Protein AF-A0A350R4D1-F1 (afdb_monomer)

Secondary structure (DSSP, 8-state):
-HHHHHHHHHHHHHHHHHHHHTTT-THHHHHHHTT-TTS-TTT-----THHHHHHHHHHHHHHHHHHHHHHHHH-

Radius of gyration: 16.28 Å; Cα contacts (8 Å, |Δi|>4): 21; chains: 1; bounding box: 30×29×44 Å

Foldseek 3Di:
DVVLVVVLVVLVVVLVVLVVVLPDPVPVVCCVVVVVVPPCPPVPPPPDDPSVVSVVVSVVSVVVSVVSVVVVVVD

Solvent-accessible surface area (backbone atoms only — not comparable to full-atom values): 4597 Å² total; per-residue (Å²): 112,70,70,60,53,54,52,51,52,54,53,50,53,53,50,53,54,54,53,58,77,55,69,76,68,68,58,59,61,57,41,68,73,71,67,51,83,87,76,48,94,77,66,74,62,75,70,63,71,67,61,43,51,56,51,53,52,50,52,53,52,50,52,49,50,52,54,52,51,52,51,63,73,76,106

Mean predicted aligned error: 10.55 Å

pLDDT: mean 73.09, std 11.93, range [50.66, 88.25]

Structure (mmCIF, N/CA/C/O backbone):
data_AF-A0A350R4D1-F1
#
_entry.id   AF-A0A350R4D1-F1
#
loop_
_atom_site.group_PDB
_atom_site.id
_atom_site.type_symbol
_atom_site.label_atom_id
_atom_site.label_alt_id
_atom_site.label_comp_id
_atom_site.label_asym_id
_atom_site.label_entity_id
_atom_site.label_seq_id
_atom_site.pdbx_PDB_ins_code
_atom_site.Cartn_x
_atom_site.Cartn_y
_atom_site.Cartn_z
_atom_site.occupancy
_atom_site.B_iso_or_equiv
_atom_site.auth_seq_id
_atom_site.auth_comp_id
_atom_site.auth_asym_id
_atom_site.auth_atom_id
_atom_site.pdbx_PDB_model_num
ATOM 1 N N . MET A 1 1 ? 11.959 -4.917 -18.291 1.00 60.53 1 MET A N 1
ATOM 2 C CA . MET A 1 1 ? 11.279 -3.659 -18.652 1.00 60.53 1 MET A CA 1
ATOM 3 C C . MET A 1 1 ? 9.764 -3.855 -18.647 1.00 60.53 1 MET A C 1
ATOM 5 O O . MET A 1 1 ? 9.168 -3.600 -17.611 1.00 60.53 1 MET A O 1
ATOM 9 N N . GLU A 1 2 ? 9.155 -4.452 -19.677 1.00 70.38 2 GLU A N 1
ATOM 10 C CA . GLU A 1 2 ? 7.680 -4.560 -19.790 1.00 70.38 2 GLU A CA 1
ATOM 11 C C . GLU A 1 2 ? 6.995 -5.391 -18.687 1.00 70.38 2 GLU A C 1
ATOM 13 O O . GLU A 1 2 ? 6.011 -4.965 -18.088 1.00 70.38 2 GLU A O 1
ATOM 18 N N . ALA A 1 3 ? 7.533 -6.570 -18.354 1.00 74.44 3 ALA A N 1
ATOM 19 C CA . ALA A 1 3 ? 6.912 -7.451 -17.358 1.00 74.44 3 ALA A CA 1
ATOM 20 C C . ALA A 1 3 ? 6.841 -6.815 -15.955 1.00 74.44 3 ALA A C 1
ATOM 22 O O . ALA A 1 3 ? 5.885 -7.036 -15.217 1.00 74.44 3 ALA A O 1
ATOM 23 N N . LEU A 1 4 ? 7.830 -5.990 -15.600 1.00 74.19 4 LEU A N 1
ATOM 24 C CA . LEU A 1 4 ? 7.904 -5.330 -14.296 1.00 74.19 4 LEU A CA 1
ATOM 25 C C . LEU A 1 4 ? 6.878 -4.191 -14.186 1.00 74.19 4 LEU A C 1
ATOM 27 O O . LEU A 1 4 ? 6.258 -4.013 -13.139 1.00 74.19 4 LEU A O 1
ATOM 31 N N . GLN A 1 5 ? 6.647 -3.471 -15.288 1.00 78.06 5 GLN A N 1
ATOM 32 C CA . GLN A 1 5 ? 5.623 -2.429 -15.381 1.00 78.06 5 GLN A CA 1
ATOM 33 C C . GLN A 1 5 ? 4.209 -3.012 -15.292 1.00 78.06 5 GLN A C 1
ATOM 35 O O . GLN A 1 5 ? 3.373 -2.475 -14.566 1.00 78.06 5 GLN A O 1
ATOM 40 N N . ILE A 1 6 ? 3.955 -4.144 -15.958 1.00 83.38 6 ILE A N 1
ATOM 41 C CA . ILE A 1 6 ? 2.666 -4.850 -15.875 1.00 83.38 6 ILE A CA 1
ATOM 42 C C . ILE A 1 6 ? 2.397 -5.303 -14.433 1.00 83.38 6 ILE A C 1
ATOM 44 O O . ILE A 1 6 ? 1.303 -5.093 -13.912 1.00 83.38 6 ILE A O 1
ATOM 48 N N . VAL A 1 7 ? 3.402 -5.864 -13.753 1.00 80.25 7 VAL A N 1
ATOM 49 C CA . VAL A 1 7 ? 3.286 -6.279 -12.344 1.00 80.25 7 VAL A CA 1
ATOM 50 C C . VAL A 1 7 ? 3.003 -5.083 -11.430 1.00 80.25 7 VAL A C 1
ATOM 52 O O . VAL A 1 7 ? 2.105 -5.156 -10.592 1.00 80.25 7 VAL A O 1
ATOM 55 N N . LEU A 1 8 ? 3.702 -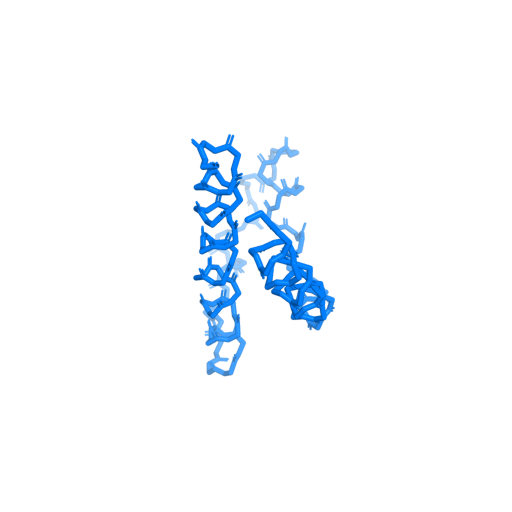3.960 -11.615 1.00 82.44 8 LEU A N 1
ATOM 56 C CA . LEU A 1 8 ? 3.459 -2.733 -10.850 1.00 82.44 8 LEU A CA 1
ATOM 57 C C . LEU A 1 8 ? 2.050 -2.172 -11.060 1.00 82.44 8 LEU A C 1
ATOM 59 O O . LEU A 1 8 ? 1.423 -1.724 -10.099 1.00 82.44 8 LEU A O 1
ATOM 63 N N . LEU A 1 9 ? 1.540 -2.220 -12.291 1.00 84.31 9 LEU A N 1
ATOM 64 C CA . LEU A 1 9 ? 0.196 -1.758 -12.631 1.00 84.31 9 LEU A CA 1
ATOM 65 C C . LEU A 1 9 ? -0.885 -2.619 -11.963 1.00 84.31 9 LEU A C 1
ATOM 67 O O . LEU A 1 9 ? -1.866 -2.094 -11.440 1.00 84.31 9 LEU A O 1
ATOM 71 N N . VAL A 1 10 ? -0.687 -3.936 -11.911 1.00 86.44 10 VAL A N 1
ATOM 72 C CA . VAL A 1 10 ? -1.603 -4.843 -11.204 1.00 86.44 10 VAL A CA 1
ATOM 73 C C . VAL A 1 10 ? -1.563 -4.598 -9.691 1.00 86.44 10 VAL A C 1
ATOM 75 O O . VAL A 1 10 ? -2.615 -4.505 -9.054 1.00 86.44 10 VAL A O 1
ATOM 78 N N . ILE A 1 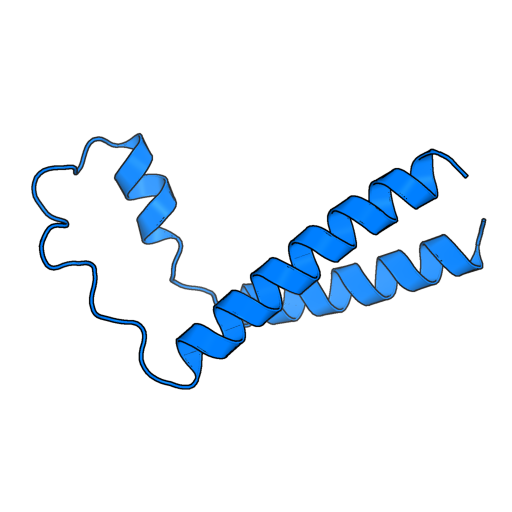11 ? -0.369 -4.438 -9.108 1.00 83.06 11 ILE A N 1
ATOM 79 C CA . ILE A 1 11 ? -0.204 -4.159 -7.672 1.00 83.06 11 ILE A CA 1
ATOM 80 C C . ILE A 1 11 ? -0.857 -2.823 -7.297 1.00 83.06 11 ILE A C 1
ATOM 82 O O . ILE A 1 11 ? -1.541 -2.749 -6.274 1.00 83.06 11 ILE A O 1
ATOM 86 N N . SER A 1 12 ? -0.695 -1.781 -8.120 1.00 83.88 12 SER A N 1
ATOM 87 C CA . SER A 1 12 ? -1.298 -0.471 -7.855 1.00 83.88 12 SER A CA 1
ATOM 88 C C . SER A 1 12 ? -2.828 -0.530 -7.889 1.00 83.88 12 SER A C 1
ATOM 90 O O . SER A 1 12 ? -3.474 0.021 -6.998 1.00 83.88 12 SER A O 1
ATOM 92 N N . GLY A 1 13 ? -3.414 -1.270 -8.838 1.00 86.69 13 GLY A N 1
ATOM 93 C CA . GLY A 1 13 ? -4.861 -1.482 -8.912 1.00 86.69 13 GLY A CA 1
ATOM 94 C C . GLY A 1 13 ? -5.423 -2.149 -7.652 1.00 86.69 13 GLY A C 1
ATOM 95 O O . GLY A 1 13 ? -6.414 -1.682 -7.088 1.00 86.69 13 GLY A O 1
ATOM 96 N N . ILE A 1 14 ? -4.751 -3.191 -7.153 1.00 83.88 14 ILE A N 1
ATOM 97 C CA . ILE A 1 14 ? -5.132 -3.871 -5.903 1.00 83.88 14 ILE A CA 1
ATOM 98 C C . ILE A 1 14 ? -5.021 -2.915 -4.707 1.00 83.88 14 ILE A C 1
ATOM 100 O O . ILE A 1 14 ? -5.906 -2.883 -3.852 1.00 83.88 14 ILE A O 1
ATOM 104 N N . LEU A 1 15 ? -3.967 -2.102 -4.652 1.00 84.06 15 LEU A N 1
ATOM 105 C CA . LEU A 1 15 ? -3.732 -1.136 -3.577 1.00 84.06 15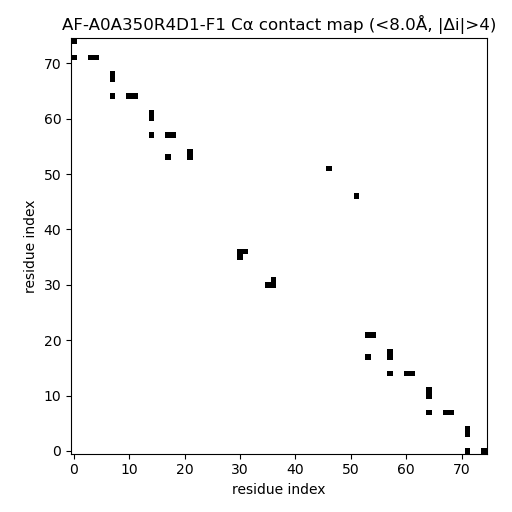 LEU A CA 1
ATOM 106 C C . LEU A 1 15 ? -4.821 -0.047 -3.546 1.00 84.06 15 LEU A C 1
ATOM 108 O O . LEU A 1 15 ? -5.327 0.293 -2.473 1.00 84.06 15 LEU A O 1
ATOM 112 N N . ILE A 1 16 ? -5.256 0.445 -4.708 1.00 85.19 16 ILE A N 1
ATOM 113 C CA . ILE A 1 16 ? -6.374 1.396 -4.821 1.00 85.19 16 ILE A CA 1
ATOM 114 C C . ILE A 1 16 ? -7.671 0.768 -4.293 1.00 85.19 16 ILE A C 1
ATOM 116 O O . ILE A 1 16 ? -8.348 1.367 -3.460 1.00 85.19 16 ILE A O 1
ATOM 120 N N . LEU A 1 17 ? -7.997 -0.462 -4.702 1.00 86.62 17 LEU A N 1
ATOM 121 C CA . LEU A 1 17 ? -9.192 -1.157 -4.208 1.00 86.62 17 LEU A CA 1
ATOM 122 C C . LEU A 1 17 ? -9.152 -1.358 -2.686 1.00 86.62 17 LEU A C 1
ATOM 124 O O . LEU A 1 17 ? -10.137 -1.080 -1.999 1.00 86.62 17 LEU A O 1
ATOM 128 N N . LEU A 1 18 ? -8.005 -1.779 -2.144 1.00 81.94 18 LEU A N 1
ATOM 129 C CA . LEU A 1 18 ? -7.822 -1.958 -0.703 1.00 81.94 18 LEU A CA 1
ATOM 130 C C . LEU A 1 18 ? -7.999 -0.642 0.062 1.00 81.94 18 LEU A C 1
ATOM 132 O O . LEU A 1 18 ? -8.665 -0.617 1.099 1.00 81.94 18 LEU A O 1
ATOM 136 N N . THR A 1 19 ? -7.413 0.452 -0.425 1.00 80.12 19 THR A N 1
ATOM 137 C CA . THR A 1 19 ? -7.466 1.763 0.245 1.00 80.12 19 THR A CA 1
ATOM 138 C C . THR A 1 19 ? -8.843 2.417 0.168 1.00 80.12 19 THR A C 1
ATOM 140 O O . THR A 1 19 ? -9.257 3.047 1.141 1.00 80.12 19 THR A O 1
ATOM 143 N N . LEU A 1 20 ? -9.599 2.199 -0.912 1.00 82.31 20 LEU A N 1
ATOM 144 C CA . LEU A 1 20 ? -10.997 2.634 -1.009 1.00 82.31 20 LEU A CA 1
ATOM 145 C C . LEU A 1 20 ? -11.894 1.920 0.009 1.00 82.31 20 LEU A C 1
ATOM 147 O O . LEU A 1 20 ? -12.704 2.571 0.667 1.00 82.31 20 LEU A O 1
ATOM 151 N N . VAL A 1 21 ? -11.708 0.609 0.204 1.00 81.62 21 VAL A N 1
ATOM 152 C CA . VAL A 1 21 ? -12.437 -0.164 1.232 1.00 81.62 21 VAL A CA 1
ATOM 153 C C . VAL A 1 21 ? -12.093 0.307 2.654 1.00 81.62 21 VAL A C 1
ATOM 155 O O . VAL A 1 21 ? -12.895 0.157 3.571 1.00 81.62 21 VAL A O 1
ATOM 158 N N . GLN A 1 22 ? -10.936 0.941 2.850 1.00 72.31 22 GLN A N 1
ATOM 159 C CA . GLN A 1 22 ? -10.539 1.559 4.123 1.00 72.31 22 GLN A CA 1
ATOM 160 C C . GLN A 1 22 ? -11.047 3.001 4.302 1.00 72.31 22 GLN A C 1
ATOM 162 O O . GLN A 1 22 ? -10.696 3.647 5.298 1.00 72.31 22 GLN A O 1
ATOM 167 N N . GLY A 1 23 ? -11.850 3.509 3.357 1.00 61.81 23 GLY A N 1
ATOM 168 C CA . GLY A 1 23 ? -12.380 4.870 3.314 1.00 61.81 23 GLY A CA 1
ATOM 169 C C . GLY A 1 23 ? -13.035 5.296 4.629 1.00 61.81 23 GLY A C 1
ATOM 170 O O . GLY A 1 23 ? -14.163 4.924 4.928 1.00 61.81 23 GLY A O 1
ATOM 171 N N . GLY A 1 24 ? -12.310 6.091 5.422 1.00 60.31 24 GLY A N 1
ATOM 172 C CA . GLY A 1 24 ? -12.820 6.651 6.679 1.00 60.31 24 GLY A CA 1
ATOM 173 C C . GLY A 1 24 ? -11.774 6.935 7.762 1.00 60.31 24 GLY A C 1
ATOM 174 O O . GLY A 1 24 ? -12.020 7.759 8.642 1.00 60.31 24 GLY A O 1
ATOM 175 N N . LYS A 1 25 ? -10.571 6.343 7.703 1.00 56.91 25 LYS A N 1
ATOM 176 C CA . LYS A 1 25 ? -9.526 6.557 8.736 1.00 56.91 25 LYS A CA 1
ATOM 177 C C . LYS A 1 25 ? -8.668 7.823 8.547 1.00 56.91 25 LYS A C 1
ATOM 179 O O . LYS A 1 25 ? -7.741 8.066 9.317 1.00 56.91 25 LYS A O 1
ATOM 184 N N . SER A 1 26 ? -9.022 8.694 7.597 1.00 53.94 26 SER A N 1
ATOM 185 C CA . SER A 1 26 ? -8.349 9.982 7.332 1.00 53.94 26 SER A CA 1
ATOM 186 C C . SER A 1 26 ? -8.558 11.052 8.422 1.00 53.94 26 SER A C 1
ATOM 188 O O . SER A 1 26 ? -8.198 12.211 8.236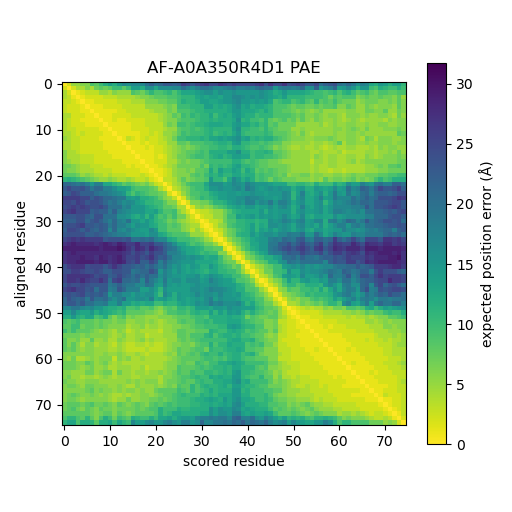 1.00 53.94 26 SER A O 1
ATOM 190 N N . GLN A 1 27 ? -9.116 10.697 9.580 1.00 54.28 27 GLN A N 1
ATOM 191 C CA . GLN A 1 27 ? -9.181 11.603 10.730 1.00 54.28 27 GLN A CA 1
ATOM 192 C C . GLN A 1 27 ? -7.808 11.779 11.410 1.00 54.28 27 GLN A C 1
ATOM 194 O O . GLN A 1 27 ? -7.568 12.796 12.057 1.00 54.28 27 GLN A O 1
ATOM 199 N N . GLY A 1 28 ? -6.873 10.837 11.217 1.00 59.16 28 GLY A N 1
ATOM 200 C CA . GLY A 1 28 ? -5.531 10.907 11.809 1.00 59.16 28 GLY A CA 1
ATOM 201 C C . GLY A 1 28 ? -4.627 11.989 11.204 1.00 59.16 28 GLY A C 1
ATOM 202 O O . GLY A 1 28 ? -3.931 12.680 11.942 1.00 59.16 28 GLY A O 1
ATOM 203 N N . ALA A 1 29 ? -4.660 12.180 9.879 1.00 59.16 29 ALA A N 1
ATOM 204 C CA . ALA A 1 29 ? -3.802 13.153 9.193 1.00 59.16 29 ALA A CA 1
ATOM 205 C C . ALA A 1 29 ? -4.257 14.598 9.452 1.00 59.16 29 ALA A C 1
ATOM 207 O O . ALA A 1 29 ? -3.467 15.438 9.881 1.00 59.16 29 ALA A O 1
ATOM 208 N N . SER A 1 30 ? -5.553 14.876 9.279 1.00 62.44 30 SER A N 1
ATOM 209 C CA . SER A 1 30 ? -6.124 16.199 9.550 1.00 62.44 30 SER A CA 1
ATOM 210 C C . SER A 1 30 ? -6.068 16.562 11.037 1.00 62.44 30 SER A C 1
ATOM 212 O O . SER A 1 30 ? -5.816 17.718 11.362 1.00 62.44 30 SER A O 1
ATOM 214 N N . GLY A 1 31 ? -6.224 15.595 11.950 1.00 64.62 31 GLY A N 1
ATOM 215 C CA . GLY A 1 31 ? -6.099 15.824 13.394 1.00 64.62 31 GLY A CA 1
ATOM 216 C C . GLY A 1 31 ? -4.662 16.094 13.864 1.00 64.62 31 GLY A C 1
ATOM 217 O O . GLY A 1 31 ? -4.468 16.891 14.782 1.00 64.62 31 GLY A O 1
ATOM 218 N N . ALA A 1 32 ? -3.658 15.490 13.216 1.00 64.31 32 ALA A N 1
ATOM 219 C CA . ALA A 1 32 ? -2.242 15.733 13.510 1.00 64.31 32 ALA A CA 1
ATOM 220 C C . ALA A 1 32 ? -1.747 17.094 12.986 1.00 64.31 32 ALA A C 1
ATOM 222 O O . ALA A 1 32 ? -0.887 17.712 13.607 1.00 64.31 32 ALA A O 1
ATOM 223 N N . ILE A 1 33 ? -2.307 17.574 11.869 1.00 68.19 33 ILE A N 1
ATOM 224 C CA . ILE A 1 33 ? -1.905 18.830 11.213 1.00 68.19 33 ILE A CA 1
ATOM 225 C C . ILE A 1 33 ? -2.637 20.050 11.799 1.00 68.19 33 ILE A C 1
ATOM 227 O O . ILE A 1 33 ? -2.050 21.123 11.900 1.00 68.19 33 ILE A O 1
ATOM 231 N N . THR A 1 34 ? -3.899 19.910 12.228 1.00 73.25 34 THR A N 1
ATOM 232 C CA . THR A 1 34 ? -4.725 21.043 12.710 1.00 73.25 34 THR A CA 1
ATOM 233 C C . THR A 1 34 ? -4.623 21.322 14.218 1.00 73.25 34 THR A C 1
ATOM 235 O O . THR A 1 34 ? -5.325 22.189 14.732 1.00 73.25 34 THR A O 1
ATOM 238 N N . GLY A 1 35 ? -3.735 20.638 14.951 1.00 60.16 35 GLY A N 1
ATOM 239 C CA . GLY A 1 35 ? -3.456 20.955 16.360 1.00 60.16 35 GLY A CA 1
ATOM 240 C C . GLY A 1 35 ? -4.518 20.490 17.369 1.00 60.16 35 GLY A C 1
ATOM 241 O O . GLY A 1 35 ? -4.562 20.990 18.492 1.00 60.16 35 GLY A O 1
ATOM 242 N N . GLY A 1 36 ? -5.345 19.496 17.028 1.00 60.88 36 GLY A N 1
ATOM 243 C CA . GLY A 1 36 ? -6.387 18.915 17.895 1.00 60.88 36 GLY A CA 1
ATOM 244 C C . GLY A 1 36 ? -5.880 18.043 19.061 1.00 60.88 36 GLY A C 1
ATOM 245 O O . GLY A 1 36 ? -6.580 17.132 19.513 1.00 60.88 36 GLY A O 1
ATOM 246 N N . SER A 1 37 ? -4.668 18.290 19.566 1.00 54.56 37 SER A N 1
ATOM 247 C CA . SER A 1 37 ? -3.954 17.459 20.554 1.00 54.56 37 SER A CA 1
ATOM 248 C C . SER A 1 37 ? -4.613 17.379 21.942 1.00 54.56 37 SER A C 1
ATOM 250 O O . SER A 1 37 ? -4.108 16.686 22.821 1.00 54.56 37 SER A O 1
ATOM 252 N N . LYS A 1 38 ? -5.743 18.061 22.168 1.00 52.38 38 LYS A N 1
ATOM 253 C CA . LYS A 1 38 ? -6.475 18.066 23.449 1.00 52.38 38 LYS A CA 1
ATOM 254 C C . LYS A 1 38 ? -7.713 17.155 23.471 1.00 52.38 38 LYS A C 1
ATOM 256 O O . LYS A 1 38 ? -8.307 17.009 24.532 1.00 52.38 38 LYS A O 1
ATOM 261 N N . MET A 1 39 ? -8.087 16.507 22.361 1.00 53.47 39 MET A N 1
ATOM 262 C CA . MET A 1 39 ? -9.298 15.666 22.300 1.00 53.47 39 MET A CA 1
ATOM 263 C C . MET A 1 39 ? -9.093 14.345 21.545 1.00 53.47 39 MET A C 1
ATOM 265 O O . MET A 1 39 ? -9.951 13.899 20.802 1.00 53.47 39 MET A O 1
ATOM 269 N N . ASN A 1 40 ? -7.943 13.690 21.716 1.00 56.66 40 ASN A N 1
ATOM 270 C CA . ASN A 1 40 ? -7.710 12.352 21.148 1.00 56.66 40 ASN A CA 1
ATOM 271 C C . ASN A 1 40 ? -7.163 11.339 22.170 1.00 56.66 40 ASN A C 1
ATOM 273 O O . ASN A 1 40 ? -6.716 10.259 21.797 1.00 56.66 40 ASN A O 1
ATOM 277 N N . ILE A 1 41 ? -7.247 11.638 23.472 1.00 55.53 41 ILE A N 1
ATOM 278 C CA . ILE A 1 41 ? -6.826 10.707 24.540 1.00 55.53 41 ILE A CA 1
ATOM 279 C C . ILE A 1 41 ? -7.823 9.537 24.712 1.00 55.53 41 ILE A C 1
ATOM 281 O O . ILE A 1 41 ? -7.461 8.492 25.243 1.00 55.53 41 ILE A O 1
ATOM 285 N N . PHE A 1 42 ? -9.028 9.647 24.133 1.00 55.81 42 PHE A N 1
ATOM 286 C CA . PHE A 1 42 ? -10.014 8.558 24.012 1.00 55.81 42 PHE A CA 1
ATOM 287 C C . PHE A 1 42 ? -10.292 8.115 22.562 1.00 55.81 42 PHE A C 1
ATOM 289 O O . PHE A 1 42 ? -11.074 7.196 22.341 1.00 55.81 42 PHE A O 1
ATOM 296 N N . ALA A 1 43 ? -9.646 8.723 21.559 1.00 55.66 43 ALA A N 1
ATOM 297 C CA . ALA A 1 43 ? -9.882 8.400 20.145 1.00 55.66 43 ALA A CA 1
ATOM 298 C C . ALA A 1 43 ? -9.152 7.135 19.680 1.00 55.66 43 ALA A C 1
ATOM 300 O O . ALA A 1 43 ? -9.500 6.542 18.660 1.00 55.66 43 ALA A O 1
ATOM 301 N N . LYS A 1 44 ? -8.165 6.668 20.455 1.00 53.75 44 LYS A N 1
ATOM 302 C CA . LYS A 1 44 ? -7.516 5.376 20.235 1.00 53.75 44 LYS A CA 1
ATOM 303 C C . LYS A 1 44 ? -8.420 4.238 20.722 1.00 53.75 44 LYS A C 1
ATOM 305 O O . LYS A 1 44 ? -8.037 3.451 21.588 1.00 53.75 44 LYS A O 1
ATOM 310 N N . THR A 1 45 ? -9.624 4.130 20.166 1.00 57.28 45 THR A N 1
ATOM 311 C CA . THR A 1 45 ? -10.381 2.884 20.275 1.00 57.28 45 THR A CA 1
ATOM 312 C C . THR A 1 45 ? -9.566 1.827 19.542 1.00 57.28 45 THR A C 1
ATOM 314 O O . THR A 1 45 ? -9.251 1.974 18.365 1.00 57.28 45 THR A O 1
ATOM 317 N N . LYS A 1 46 ? -9.127 0.800 20.275 1.00 50.66 46 LYS A N 1
ATOM 318 C CA . LYS A 1 46 ? -8.348 -0.319 19.740 1.00 50.66 46 LYS A CA 1
ATOM 319 C C . LYS A 1 46 ? -9.087 -0.870 18.521 1.00 50.66 46 LYS A C 1
ATOM 321 O O . LYS A 1 46 ? -10.168 -1.421 18.690 1.00 50.66 46 LYS A O 1
ATOM 326 N N . GLU A 1 47 ? -8.520 -0.719 17.327 1.00 58.22 47 GLU A N 1
ATOM 327 C CA . GLU A 1 47 ? -9.060 -1.333 16.110 1.00 58.22 47 GLU A CA 1
ATOM 328 C C . GLU A 1 47 ? -9.261 -2.832 16.385 1.00 58.22 47 GLU A C 1
ATOM 330 O O . GLU A 1 47 ? -8.312 -3.529 16.773 1.00 58.22 47 GLU A O 1
ATOM 335 N N . ARG A 1 48 ? -10.503 -3.326 16.303 1.00 67.38 48 ARG A N 1
ATOM 336 C CA . ARG A 1 48 ? -10.827 -4.713 16.672 1.00 67.38 48 ARG A CA 1
ATOM 337 C C . ARG A 1 48 ? -10.811 -5.602 15.428 1.00 67.38 48 ARG A C 1
ATOM 339 O O . ARG A 1 48 ? -11.415 -5.287 14.412 1.00 67.38 48 ARG A O 1
ATOM 346 N N . GLY A 1 49 ? -10.143 -6.752 15.550 1.00 69.44 49 GLY A N 1
ATOM 347 C CA . GLY A 1 49 ? -10.248 -7.896 14.637 1.00 69.44 49 GLY A CA 1
ATOM 348 C C . GLY A 1 49 ? -9.879 -7.602 13.182 1.00 69.44 49 GLY A C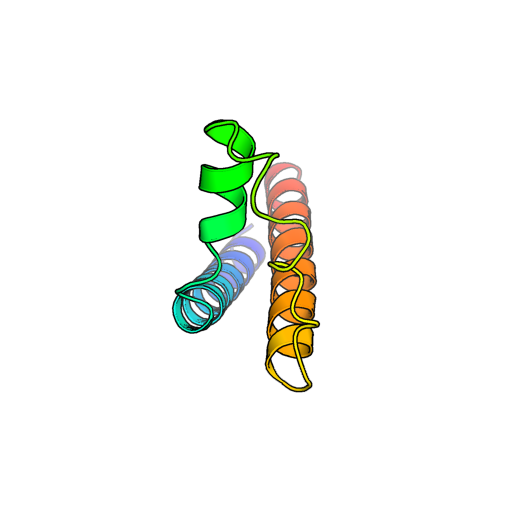 1
ATOM 349 O O . GLY A 1 49 ? -8.709 -7.410 12.856 1.00 69.44 49 GLY A O 1
ATOM 350 N N . ALA A 1 50 ? -10.885 -7.613 12.310 1.00 69.19 50 ALA A N 1
ATOM 351 C CA . ALA A 1 50 ? -10.721 -7.556 10.860 1.00 69.19 50 ALA A CA 1
ATOM 352 C C . ALA A 1 50 ? -10.135 -6.222 10.369 1.00 69.19 50 ALA A C 1
ATOM 354 O O . ALA A 1 50 ? -9.294 -6.203 9.471 1.00 69.19 50 ALA A O 1
ATOM 355 N N . GLU A 1 51 ? -10.504 -5.107 10.999 1.00 71.31 51 GLU A N 1
ATOM 356 C CA . GLU A 1 51 ? -10.075 -3.776 10.555 1.00 71.31 51 GLU A CA 1
ATOM 357 C C . GLU A 1 51 ? -8.578 -3.525 10.764 1.00 71.31 51 GLU A C 1
ATOM 359 O O . GLU A 1 51 ? -7.944 -2.839 9.959 1.00 71.31 51 GLU A O 1
ATOM 364 N N . LYS A 1 52 ? -7.997 -4.098 11.827 1.00 75.56 52 LYS A N 1
ATOM 365 C CA . LYS A 1 52 ? -6.558 -4.002 12.103 1.00 75.56 52 LYS A CA 1
ATOM 366 C C . LYS A 1 52 ? -5.750 -4.819 11.094 1.00 75.56 52 LYS A C 1
ATOM 368 O O . LYS A 1 52 ? -4.688 -4.390 10.655 1.00 75.56 52 LYS A O 1
ATOM 373 N N . ILE A 1 53 ? -6.262 -5.989 10.716 1.00 80.94 53 ILE A N 1
ATOM 374 C CA . ILE A 1 53 ? -5.610 -6.881 9.752 1.00 80.94 53 ILE A CA 1
ATOM 375 C C . ILE A 1 53 ? -5.570 -6.218 8.372 1.00 80.94 53 ILE A C 1
ATOM 377 O O . ILE A 1 53 ? -4.502 -6.141 7.772 1.00 80.94 53 ILE A O 1
ATOM 381 N N . ILE A 1 54 ? -6.692 -5.658 7.909 1.00 80.69 54 ILE A N 1
ATOM 382 C CA . ILE A 1 54 ? -6.769 -4.952 6.618 1.00 80.69 54 ILE A CA 1
ATOM 383 C C . ILE A 1 54 ? -5.814 -3.748 6.583 1.00 80.69 54 ILE A C 1
ATOM 385 O O . ILE A 1 54 ? -5.121 -3.541 5.585 1.00 80.69 54 ILE A O 1
ATOM 389 N N . SER A 1 55 ? -5.718 -2.991 7.681 1.00 81.12 55 SER A N 1
ATOM 390 C CA . SER A 1 55 ? -4.797 -1.852 7.780 1.00 81.12 55 SER A CA 1
ATOM 391 C C . SER A 1 55 ? -3.325 -2.278 7.715 1.00 81.12 55 SER A C 1
ATOM 393 O O . SER A 1 55 ? -2.549 -1.696 6.956 1.00 81.12 55 SER A O 1
ATOM 395 N N . ILE A 1 56 ? -2.939 -3.338 8.436 1.00 83.25 56 ILE A N 1
ATOM 396 C CA . ILE A 1 56 ? -1.566 -3.869 8.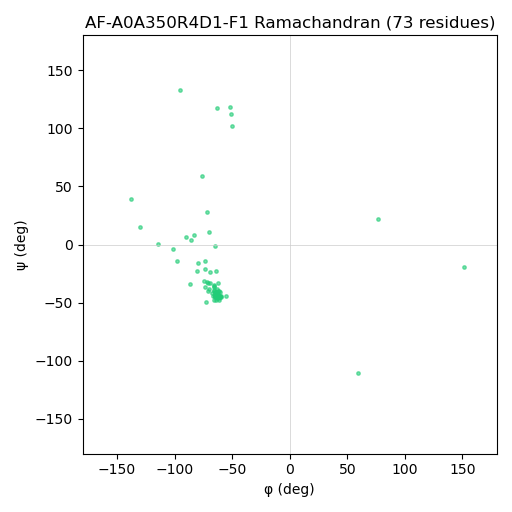403 1.00 83.25 56 ILE A CA 1
ATOM 397 C C . ILE A 1 56 ? -1.223 -4.416 7.013 1.00 83.25 56 ILE A C 1
ATOM 399 O O . ILE A 1 56 ? -0.146 -4.124 6.497 1.00 83.25 56 ILE A O 1
ATOM 403 N N . ILE A 1 57 ? -2.134 -5.170 6.391 1.00 84.50 57 ILE A N 1
ATOM 404 C CA . ILE A 1 57 ? -1.936 -5.708 5.038 1.00 84.50 57 ILE A CA 1
ATOM 405 C C . ILE A 1 57 ? -1.721 -4.564 4.047 1.00 84.50 57 ILE A C 1
ATOM 407 O O . ILE A 1 57 ? -0.789 -4.605 3.253 1.00 84.50 57 ILE A O 1
ATOM 411 N N . THR A 1 58 ? -2.525 -3.508 4.137 1.00 86.81 58 THR A N 1
ATOM 412 C CA . THR A 1 58 ? -2.405 -2.349 3.242 1.00 86.81 58 THR A CA 1
ATOM 413 C C . THR A 1 58 ? -1.101 -1.599 3.454 1.00 86.81 58 THR A C 1
ATOM 415 O O . THR A 1 58 ? -0.467 -1.195 2.484 1.00 86.81 58 THR A O 1
ATOM 418 N N . MET A 1 59 ? -0.654 -1.463 4.704 1.00 84.06 59 MET A N 1
ATOM 419 C CA . MET A 1 59 ? 0.647 -0.874 5.011 1.00 84.06 59 MET A CA 1
ATOM 420 C C . MET A 1 59 ? 1.791 -1.689 4.390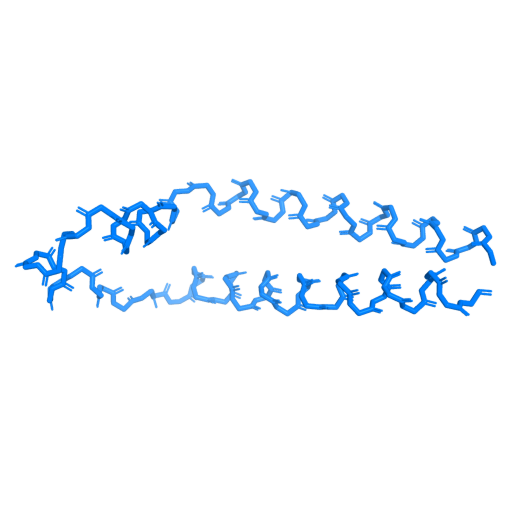 1.00 84.06 59 MET A C 1
ATOM 422 O O . MET A 1 59 ? 2.667 -1.115 3.748 1.00 84.06 59 MET A O 1
ATOM 426 N N . ILE A 1 60 ? 1.764 -3.021 4.518 1.00 87.81 60 ILE A N 1
ATOM 427 C CA . ILE A 1 60 ? 2.782 -3.911 3.935 1.00 87.81 60 ILE A CA 1
ATOM 428 C C . ILE A 1 60 ? 2.768 -3.825 2.404 1.00 87.81 60 ILE A C 1
ATOM 430 O O . ILE A 1 60 ? 3.819 -3.648 1.790 1.00 87.81 60 ILE A O 1
ATOM 434 N N . VAL A 1 61 ? 1.586 -3.900 1.785 1.00 84.62 61 VAL A N 1
ATOM 435 C CA . VAL A 1 61 ? 1.420 -3.802 0.326 1.00 84.62 61 VAL A CA 1
ATOM 436 C C . VAL A 1 61 ? 1.871 -2.431 -0.190 1.00 84.62 61 VAL A C 1
ATOM 438 O O . VAL A 1 61 ? 2.523 -2.360 -1.228 1.00 84.62 61 VAL A O 1
ATOM 441 N N . GLY A 1 62 ? 1.604 -1.353 0.551 1.00 85.12 62 GLY A N 1
ATOM 442 C CA . GLY A 1 62 ? 2.064 -0.005 0.220 1.00 85.12 62 GLY A CA 1
ATOM 443 C C . GLY A 1 62 ? 3.581 0.157 0.273 1.00 85.12 62 GLY A C 1
ATOM 444 O O . GLY A 1 62 ? 4.168 0.727 -0.647 1.00 85.12 62 GLY A O 1
ATOM 445 N N . ILE A 1 63 ? 4.230 -0.390 1.303 1.00 88.25 63 ILE A N 1
ATOM 446 C CA . ILE A 1 63 ? 5.697 -0.390 1.408 1.00 88.25 63 ILE A CA 1
ATOM 447 C C . ILE A 1 63 ? 6.312 -1.198 0.261 1.00 88.25 63 ILE A C 1
ATOM 449 O O . ILE A 1 63 ? 7.252 -0.733 -0.383 1.00 88.25 63 ILE A O 1
ATOM 453 N N . LEU A 1 64 ? 5.763 -2.381 -0.033 1.00 85.38 64 LEU A N 1
ATOM 454 C CA . LEU A 1 64 ? 6.218 -3.205 -1.151 1.00 85.38 64 LEU A CA 1
ATOM 455 C C . LEU A 1 64 ? 6.060 -2.468 -2.484 1.00 85.38 64 LEU A C 1
ATOM 457 O O . LEU A 1 64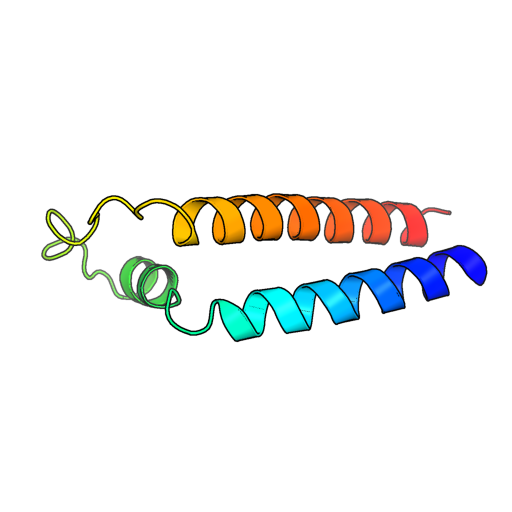 ? 7.012 -2.437 -3.255 1.00 85.38 64 LEU A O 1
ATOM 461 N N . PHE A 1 65 ? 4.921 -1.820 -2.738 1.00 85.00 65 PHE A N 1
ATOM 462 C CA . PHE A 1 65 ? 4.717 -1.028 -3.954 1.00 85.00 65 PHE A CA 1
ATOM 463 C C . PHE A 1 65 ? 5.795 0.049 -4.129 1.00 85.00 65 PHE A C 1
ATOM 465 O O . PHE A 1 65 ? 6.364 0.178 -5.212 1.00 85.00 65 PHE A O 1
ATOM 472 N N . PHE A 1 66 ? 6.135 0.768 -3.057 1.00 85.69 66 PHE A N 1
ATOM 473 C CA . PHE A 1 66 ? 7.198 1.775 -3.090 1.00 85.69 66 PHE A CA 1
ATOM 474 C C . PHE A 1 66 ? 8.572 1.167 -3.401 1.00 85.69 66 PHE A C 1
ATOM 476 O O . PHE A 1 66 ? 9.298 1.685 -4.248 1.00 85.69 66 PHE A O 1
ATOM 483 N N . LEU A 1 67 ? 8.923 0.050 -2.756 1.00 87.38 67 LEU A N 1
ATOM 484 C CA . LEU A 1 67 ? 10.198 -0.640 -2.980 1.00 87.38 67 LEU A CA 1
ATOM 485 C C . LEU A 1 67 ? 10.310 -1.199 -4.404 1.00 87.38 67 LEU A C 1
ATOM 487 O O . LEU A 1 67 ? 11.340 -1.022 -5.052 1.00 87.38 67 LEU A O 1
ATOM 491 N N . PHE A 1 68 ? 9.248 -1.828 -4.912 1.00 82.44 68 PHE A N 1
ATOM 492 C CA . PHE A 1 68 ? 9.198 -2.322 -6.288 1.00 82.44 68 PHE A CA 1
ATOM 493 C C . PHE A 1 68 ? 9.234 -1.179 -7.307 1.00 82.44 68 PHE A C 1
ATOM 495 O O . PHE A 1 68 ? 9.874 -1.327 -8.343 1.00 82.44 68 PHE A O 1
ATOM 502 N N . GLY A 1 69 ? 8.604 -0.037 -7.014 1.00 82.81 69 GLY A N 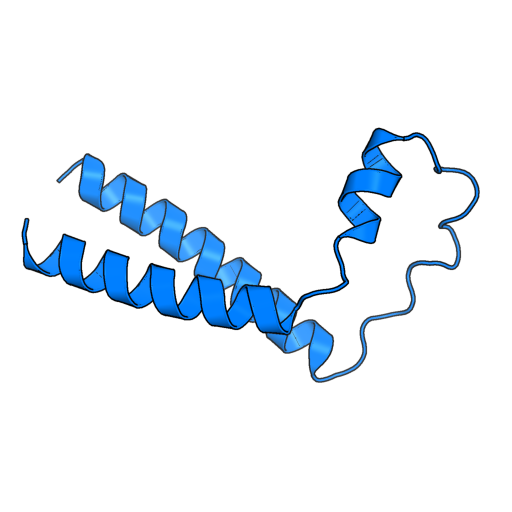1
ATOM 503 C CA . GLY A 1 69 ? 8.669 1.154 -7.861 1.00 82.81 69 GLY A CA 1
ATOM 504 C C . GLY A 1 69 ? 10.085 1.726 -7.959 1.00 82.81 69 GLY A C 1
ATOM 505 O O . GLY A 1 69 ? 10.552 2.027 -9.054 1.00 82.81 69 GLY A O 1
ATOM 506 N N . ILE A 1 70 ? 10.802 1.806 -6.833 1.00 84.69 70 ILE A N 1
ATOM 507 C CA . ILE A 1 70 ? 12.207 2.241 -6.814 1.00 84.69 70 ILE A CA 1
ATOM 508 C C . ILE A 1 70 ? 13.088 1.244 -7.572 1.00 84.69 70 ILE A C 1
ATOM 510 O O . ILE A 1 70 ? 13.902 1.651 -8.397 1.00 84.69 70 ILE A O 1
ATOM 514 N N . LEU A 1 71 ? 12.899 -0.058 -7.341 1.00 81.38 71 LEU A N 1
ATOM 515 C CA . LEU A 1 71 ? 13.657 -1.098 -8.032 1.00 81.38 71 LEU A CA 1
ATOM 516 C C . LEU A 1 71 ? 13.413 -1.073 -9.548 1.00 81.38 71 LEU A C 1
ATOM 518 O O . LEU A 1 71 ? 14.360 -1.206 -10.312 1.00 81.38 71 LEU A O 1
ATOM 522 N N . ALA A 1 72 ? 12.173 -0.841 -9.982 1.00 79.38 72 ALA A N 1
ATOM 523 C CA . ALA A 1 72 ? 11.821 -0.695 -11.392 1.00 79.38 72 ALA A CA 1
ATOM 524 C C . ALA A 1 72 ? 12.355 0.585 -12.040 1.00 79.38 72 ALA A C 1
ATOM 526 O O . ALA A 1 72 ? 12.486 0.632 -13.255 1.00 79.38 72 ALA A O 1
ATOM 527 N N . SER A 1 73 ? 12.632 1.627 -11.253 1.00 79.00 73 SER A N 1
ATOM 528 C CA . SER A 1 73 ? 13.260 2.850 -11.754 1.00 79.00 73 SER A CA 1
ATOM 529 C C . SER A 1 73 ? 14.775 2.715 -11.908 1.00 79.00 73 SER A C 1
ATOM 531 O O . SER A 1 73 ? 15.373 3.517 -12.623 1.00 79.00 73 SER A O 1
ATOM 533 N N . TYR A 1 74 ? 15.399 1.780 -11.188 1.00 75.81 74 TYR A N 1
ATOM 534 C CA . TYR A 1 74 ? 16.852 1.588 -11.181 1.00 75.81 74 TYR A CA 1
ATOM 535 C C . TYR A 1 74 ? 17.315 0.459 -12.118 1.00 75.81 74 TYR A C 1
ATOM 537 O O . TYR A 1 74 ? 18.509 0.357 -12.397 1.00 75.81 74 TYR A O 1
ATOM 545 N N . LEU A 1 75 ? 16.385 -0.386 -12.579 1.00 63.41 75 LEU A N 1
ATOM 546 C CA . LEU A 1 75 ? 16.607 -1.513 -13.489 1.00 63.41 75 LEU A CA 1
ATOM 547 C C . LEU A 1 75 ? 16.109 -1.187 -14.902 1.00 63.41 75 LEU A C 1
ATOM 549 O O . LEU A 1 75 ? 16.826 -1.533 -15.865 1.00 63.41 75 LEU A O 1
#

Sequence (75 aa):
MEALQIVLLVISGILILLTLVQGGKSQGASGAITGGSKMNIFAKTKERGAEKIISIITMIVGILFFLFGILASYL